Protein AF-A0A7S1BRS7-F1 (afdb_monomer)

Nearest PDB structures (foldseek):
  6kih-assembly4_D  TM=5.499E-01  e=7.367E-01  Thermosynechococcus vestitus
  7d8z-assembly1_A  TM=4.204E-01  e=8.422E-01  Homo sapiens
  2p6p-assembly1_B  TM=5.072E-01  e=8.761E+00  Streptomyces fradiae
  7of1-assembly1_b  TM=3.469E-01  e=5.864E+00  Saccharomyces cerevisiae S288C

pLDDT: mean 84.27, std 14.53, range [42.81, 97.12]

Foldseek 3Di:
DDDDDPPPPPPDPDDAAEAEDELVVCLVPVCPCVVVCVVRVRYAYEYEHDDPQDFAEPVSVVVSLVVCVVVVNNVRYHYHTRYDPDNVSNVVSVVVVVVVVVVVVVVVCVVPVPD

Mean predicted aligned error: 9.64 Å

Organism: NCBI:txid216773

Secondary structure (DSSP, 8-state):
---------S---S-PPEEEEEHHHHHH-GGGGHHHHHHSTT-EEEEE--TTSPPEEHHHHHHHHHHHHHTT-GGGEEEE--EESSHHHHHHHHHHHHHHHHHHHHHHHHHHTT-

Solvent-accessible surface area (backbone atoms only — not comparable to full-atom values): 6906 Å² total; per-residue (Å²): 137,83,83,78,74,79,78,76,73,90,81,77,90,73,84,60,51,70,47,77,39,51,45,75,63,36,72,77,49,68,68,75,52,52,64,54,46,70,75,37,78,62,38,32,38,34,34,26,55,62,93,90,54,76,49,43,35,54,69,56,54,51,49,54,49,53,50,31,48,76,73,72,46,40,95,39,53,46,79,57,60,55,61,35,88,48,67,70,60,15,51,52,43,52,50,50,55,50,50,53,52,49,50,51,52,50,52,49,45,70,70,60,69,80,121

Sequence (115 aa):
MKRRKPRRDARSIFSGVVFAVNARVLVKNCGVFDGLLRRVPDSQLLVWTATGEPPISRHKISGIEKYFMSVNLHHRVGFDCQICSNWIIGILYDMLVNLVALYWNFMNFVRYGKE

Radius of gyration: 19.76 Å; Cα contacts (8 Å, |Δi|>4): 109; chains: 1; bounding box: 49×33×62 Å

Structure (mmCIF, N/CA/C/O backbone):
data_AF-A0A7S1BRS7-F1
#
_entry.id   AF-A0A7S1BRS7-F1
#
loop_
_atom_site.group_PDB
_atom_site.id
_atom_site.type_symbol
_atom_site.label_atom_id
_atom_site.label_alt_id
_atom_site.label_comp_id
_atom_site.label_asym_id
_atom_site.label_entity_id
_atom_site.label_seq_id
_atom_site.pdbx_PDB_ins_code
_atom_site.Cartn_x
_atom_site.Cartn_y
_atom_site.Cartn_z
_atom_site.occupancy
_atom_site.B_iso_or_equiv
_atom_site.auth_seq_id
_atom_site.auth_comp_id
_atom_site.auth_asym_id
_atom_site.auth_atom_id
_atom_site.pdbx_PDB_model_num
ATOM 1 N N . MET A 1 1 ? 23.057 18.678 -41.232 1.00 52.41 1 MET A N 1
ATOM 2 C CA . MET A 1 1 ? 23.249 17.465 -40.403 1.00 52.41 1 MET A CA 1
ATOM 3 C C . MET A 1 1 ? 21.975 17.219 -39.580 1.00 52.41 1 MET A C 1
ATOM 5 O O . MET A 1 1 ? 21.774 17.854 -38.555 1.00 52.41 1 MET A O 1
ATOM 9 N N . LYS A 1 2 ? 21.030 16.409 -40.086 1.00 48.78 2 LYS A N 1
ATOM 10 C CA . LYS A 1 2 ? 19.721 16.164 -39.440 1.00 48.78 2 LYS A CA 1
ATOM 11 C C . LYS A 1 2 ? 19.885 15.131 -38.316 1.00 48.78 2 LYS A C 1
ATOM 13 O O . LYS A 1 2 ? 20.186 13.975 -38.598 1.00 48.78 2 LYS A O 1
ATOM 18 N N . ARG A 1 3 ? 19.684 15.536 -37.055 1.00 54.19 3 ARG A N 1
ATOM 19 C CA . ARG A 1 3 ? 19.657 14.628 -35.893 1.00 54.19 3 ARG A CA 1
ATOM 20 C C . ARG A 1 3 ? 18.493 13.641 -36.053 1.00 54.19 3 ARG A C 1
ATOM 22 O O . ARG A 1 3 ? 17.333 14.028 -35.928 1.00 54.19 3 ARG A O 1
ATOM 29 N N . ARG A 1 4 ? 18.789 12.372 -36.348 1.00 51.25 4 ARG A N 1
ATOM 30 C CA . ARG A 1 4 ? 17.801 11.287 -36.282 1.00 51.25 4 ARG A CA 1
ATOM 31 C C . ARG A 1 4 ? 17.464 11.059 -34.805 1.00 51.25 4 ARG A C 1
ATOM 33 O O . ARG A 1 4 ? 18.335 10.658 -34.041 1.00 51.25 4 ARG A O 1
ATOM 40 N N . LYS A 1 5 ? 16.223 11.354 -34.396 1.00 56.91 5 LYS A N 1
ATOM 41 C CA . LYS A 1 5 ? 15.701 10.910 -33.094 1.00 56.91 5 LYS A CA 1
ATOM 42 C C . LYS A 1 5 ? 15.778 9.376 -33.057 1.00 56.91 5 LYS A C 1
ATOM 44 O O . LYS A 1 5 ? 15.428 8.760 -34.068 1.00 56.91 5 LYS A O 1
ATOM 49 N N . PRO A 1 6 ? 16.229 8.757 -31.954 1.00 52.31 6 PRO A N 1
ATOM 50 C CA . PRO A 1 6 ? 16.215 7.306 -31.838 1.00 52.31 6 PRO A CA 1
ATOM 51 C C . PRO A 1 6 ? 14.780 6.811 -32.043 1.00 52.31 6 PRO A C 1
ATOM 53 O O . PRO A 1 6 ? 13.844 7.321 -31.421 1.00 52.31 6 PRO A O 1
ATOM 56 N N . ARG A 1 7 ? 14.607 5.856 -32.968 1.00 52.31 7 ARG A N 1
ATOM 57 C CA . ARG A 1 7 ? 13.374 5.073 -33.096 1.00 52.31 7 ARG A CA 1
ATOM 58 C C . ARG A 1 7 ? 13.152 4.432 -31.729 1.00 52.31 7 ARG A C 1
ATOM 60 O O . ARG A 1 7 ? 13.935 3.579 -31.334 1.00 52.31 7 ARG A O 1
ATOM 67 N N . ARG A 1 8 ? 12.132 4.881 -30.993 1.00 53.97 8 ARG A N 1
ATOM 68 C CA . ARG A 1 8 ? 11.617 4.107 -29.863 1.00 53.97 8 ARG A CA 1
ATOM 69 C C . ARG A 1 8 ? 11.152 2.789 -30.460 1.00 53.97 8 ARG A C 1
ATOM 71 O O . ARG A 1 8 ? 10.226 2.789 -31.270 1.00 53.97 8 ARG A O 1
ATOM 78 N N . ASP A 1 9 ? 11.860 1.716 -30.138 1.00 50.16 9 ASP A N 1
ATOM 79 C CA . ASP A 1 9 ? 11.462 0.375 -30.523 1.00 50.16 9 ASP A CA 1
ATOM 80 C C . ASP A 1 9 ? 10.025 0.144 -30.064 1.00 50.16 9 ASP A C 1
ATOM 82 O O . ASP A 1 9 ? 9.681 0.317 -28.895 1.00 50.16 9 ASP A O 1
ATOM 86 N N . ALA A 1 10 ? 9.176 -0.230 -31.015 1.00 47.41 10 ALA A N 1
ATOM 87 C CA . ALA A 1 10 ? 7.775 -0.576 -30.816 1.00 47.41 10 ALA A CA 1
ATOM 88 C C . ALA A 1 10 ? 7.625 -1.947 -30.121 1.00 47.41 10 ALA A C 1
ATOM 90 O O . ALA A 1 10 ? 6.810 -2.773 -30.521 1.00 47.41 10 ALA A O 1
ATOM 91 N N . ARG A 1 11 ? 8.437 -2.216 -29.092 1.00 42.81 11 ARG A N 1
ATOM 92 C CA . ARG A 1 11 ? 8.359 -3.405 -28.237 1.00 42.81 11 ARG A CA 1
ATOM 93 C C . ARG A 1 11 ? 8.005 -2.995 -26.812 1.00 42.81 11 ARG A C 1
ATOM 95 O O . ARG A 1 11 ? 8.853 -3.002 -25.933 1.00 42.81 11 ARG A O 1
ATOM 102 N N . SER A 1 12 ? 6.750 -2.588 -26.637 1.00 46.56 12 SER A N 1
ATOM 103 C CA . SER A 1 12 ? 5.913 -2.818 -25.447 1.00 46.56 12 SER A CA 1
ATOM 104 C C . SER A 1 12 ? 4.677 -1.915 -25.549 1.00 46.56 12 SER A C 1
ATOM 106 O O . SER A 1 12 ? 4.601 -0.844 -24.957 1.00 46.56 12 SER A O 1
ATOM 108 N N . ILE A 1 13 ? 3.724 -2.307 -26.396 1.00 48.88 13 ILE A N 1
ATOM 109 C CA . ILE A 1 13 ? 2.358 -1.746 -26.405 1.00 48.88 13 ILE A CA 1
ATOM 110 C C . ILE A 1 13 ? 1.403 -2.723 -25.669 1.00 48.88 13 ILE A C 1
ATOM 112 O O . ILE A 1 13 ? 0.189 -2.565 -25.682 1.00 48.88 13 ILE A O 1
ATOM 116 N N . PHE A 1 14 ? 1.936 -3.729 -24.963 1.00 46.53 14 PHE A N 1
ATOM 117 C CA . PHE A 1 14 ? 1.147 -4.785 -24.325 1.00 46.53 14 PHE A CA 1
ATOM 118 C C . PHE A 1 14 ? 1.087 -4.636 -22.797 1.00 46.53 14 PHE A C 1
ATOM 120 O O . PHE A 1 14 ? 2.040 -4.923 -22.084 1.00 46.53 14 PHE A O 1
ATOM 127 N N . SER A 1 15 ? -0.076 -4.163 -22.338 1.00 57.19 15 SER A N 1
ATOM 128 C CA . SER A 1 15 ? -0.859 -4.690 -21.206 1.00 57.19 15 SER A CA 1
ATOM 129 C C . SER A 1 15 ? -0.118 -5.089 -19.920 1.00 57.19 15 SER A C 1
ATOM 131 O O . SER A 1 15 ? -0.198 -6.237 -19.482 1.00 57.19 15 SER A O 1
ATOM 133 N N . GLY A 1 16 ? 0.528 -4.136 -19.253 1.00 71.56 16 GLY A N 1
ATOM 134 C CA . GLY A 1 16 ? 0.801 -4.297 -17.825 1.00 71.56 16 GLY A CA 1
ATOM 135 C C . GLY A 1 16 ? -0.501 -4.180 -17.024 1.00 71.56 16 GLY A C 1
ATOM 136 O O . GLY A 1 16 ? -1.274 -3.246 -17.239 1.00 71.56 16 GLY A O 1
ATOM 137 N N . VAL A 1 17 ? -0.770 -5.117 -16.112 1.00 88.12 17 VAL A N 1
ATOM 138 C CA . VAL A 1 17 ? -1.883 -4.990 -15.153 1.00 88.12 17 VAL A CA 1
ATOM 139 C C . VAL A 1 17 ? -1.419 -4.113 -13.996 1.00 88.12 17 VAL A C 1
ATOM 141 O O . VAL A 1 17 ? -0.434 -4.439 -13.338 1.00 88.12 17 VAL A O 1
ATOM 144 N N . VAL A 1 18 ? -2.130 -3.021 -13.721 1.00 92.69 18 VAL A N 1
ATOM 145 C CA . VAL A 1 18 ? -1.846 -2.162 -12.565 1.00 92.69 18 VAL A CA 1
ATOM 146 C C . VAL A 1 18 ? -2.857 -2.454 -11.464 1.00 92.69 18 VAL A C 1
ATOM 148 O O . VAL A 1 18 ? -4.057 -2.249 -11.633 1.00 92.69 18 VAL A O 1
ATOM 151 N N . PHE A 1 19 ? -2.368 -2.913 -10.319 1.00 93.75 19 PHE A N 1
ATOM 152 C CA . PHE A 1 19 ? -3.165 -3.092 -9.115 1.00 93.75 19 PHE A CA 1
ATOM 153 C C . PHE A 1 19 ? -3.143 -1.800 -8.301 1.00 93.75 19 PHE A C 1
ATOM 155 O O . PHE A 1 19 ? -2.124 -1.447 -7.708 1.00 93.75 19 PHE A O 1
ATOM 162 N N . ALA A 1 20 ? -4.268 -1.087 -8.273 1.00 94.50 20 ALA A N 1
ATOM 163 C CA . ALA A 1 20 ? -4.433 0.086 -7.424 1.00 94.50 20 ALA A CA 1
ATOM 164 C C . ALA A 1 20 ? -4.733 -0.353 -5.983 1.00 94.50 20 ALA A C 1
ATOM 166 O O . ALA A 1 20 ? -5.751 -0.990 -5.716 1.00 94.50 20 ALA A O 1
ATOM 167 N N . VAL A 1 21 ? -3.856 -0.006 -5.043 1.00 94.50 21 VAL A N 1
ATOM 168 C CA . VAL A 1 21 ? -3.961 -0.412 -3.638 1.00 94.50 21 VAL A CA 1
ATOM 169 C C . VAL A 1 21 ? -3.913 0.802 -2.728 1.00 94.50 21 VAL A C 1
ATOM 171 O O . VAL A 1 21 ? -3.016 1.636 -2.819 1.00 94.50 21 VAL A O 1
ATOM 174 N N . ASN A 1 22 ? -4.878 0.879 -1.814 1.00 94.31 22 ASN A N 1
ATOM 175 C CA . ASN A 1 22 ? -4.910 1.943 -0.826 1.00 94.31 22 ASN A CA 1
ATOM 176 C C . ASN A 1 22 ? -3.686 1.850 0.105 1.00 94.31 22 ASN A C 1
ATOM 178 O O . ASN A 1 22 ? -3.420 0.806 0.711 1.00 94.31 22 ASN A O 1
ATOM 182 N N . ALA A 1 23 ? -2.965 2.958 0.264 1.00 94.44 23 ALA A N 1
ATOM 183 C CA . ALA A 1 23 ? -1.744 3.045 1.051 1.00 94.44 23 ALA A CA 1
ATOM 184 C C . ALA A 1 23 ? -1.952 2.620 2.512 1.00 94.44 23 ALA A C 1
ATOM 186 O O . ALA A 1 23 ? -1.103 1.941 3.084 1.00 94.44 23 ALA A O 1
ATOM 187 N N . ARG A 1 24 ? -3.095 2.955 3.125 1.00 91.25 24 ARG A N 1
ATOM 188 C CA . ARG A 1 24 ? -3.395 2.601 4.523 1.00 91.25 24 ARG A CA 1
ATOM 189 C C . ARG A 1 24 ? -3.639 1.108 4.705 1.00 91.25 24 ARG A C 1
ATOM 191 O O . ARG A 1 24 ? -3.323 0.581 5.769 1.00 91.25 24 ARG A O 1
ATOM 198 N N . VAL A 1 25 ? -4.183 0.436 3.691 1.00 91.19 25 VAL A N 1
ATOM 199 C CA . VAL A 1 25 ? -4.320 -1.028 3.687 1.00 91.19 25 VAL A CA 1
ATOM 200 C C . VAL A 1 25 ? -2.942 -1.664 3.564 1.00 91.19 25 VAL A C 1
ATOM 202 O O . VAL A 1 25 ? -2.598 -2.540 4.355 1.00 91.19 25 VAL A O 1
ATOM 205 N N . LEU A 1 26 ? -2.126 -1.162 2.638 1.00 93.69 26 LEU A N 1
ATOM 206 C CA . LEU A 1 26 ? -0.796 -1.698 2.378 1.00 93.69 26 LEU A CA 1
ATOM 207 C C . LEU A 1 26 ? 0.139 -1.573 3.587 1.00 93.69 26 LEU A C 1
ATOM 209 O O . LEU A 1 26 ? 0.828 -2.530 3.914 1.00 93.69 26 LEU A O 1
ATOM 213 N N . VAL A 1 27 ? 0.103 -0.450 4.314 1.00 93.25 27 VAL A N 1
ATOM 214 C CA . VAL A 1 27 ? 0.899 -0.246 5.542 1.00 93.25 27 VAL A CA 1
ATOM 215 C C . VAL A 1 27 ? 0.637 -1.317 6.601 1.00 93.25 27 VAL A C 1
ATOM 217 O O . VAL A 1 27 ? 1.541 -1.652 7.362 1.00 93.25 27 VAL A O 1
ATOM 220 N N . LYS A 1 28 ? -0.588 -1.848 6.685 1.00 91.25 28 LYS A N 1
ATOM 221 C CA . LYS A 1 28 ? -0.927 -2.866 7.689 1.00 91.25 28 LYS A CA 1
ATOM 222 C C . LYS A 1 28 ? -0.284 -4.213 7.376 1.00 91.25 28 LYS A C 1
ATOM 224 O O . LYS A 1 28 ? -0.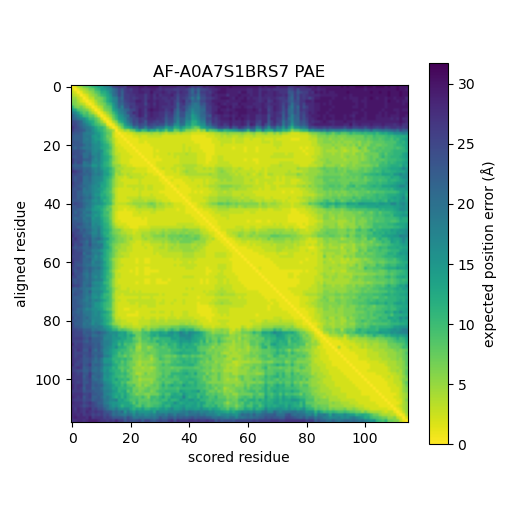008 -4.970 8.300 1.00 91.25 28 LYS A O 1
ATOM 229 N N . ASN A 1 29 ? -0.081 -4.521 6.097 1.00 91.56 29 ASN A N 1
ATOM 230 C CA . ASN A 1 29 ? 0.521 -5.773 5.666 1.00 91.56 29 ASN A CA 1
ATOM 231 C C . ASN A 1 29 ? 1.125 -5.639 4.255 1.00 91.56 29 ASN A C 1
ATOM 233 O O . ASN A 1 29 ? 0.483 -5.968 3.255 1.00 91.56 29 ASN A O 1
ATOM 237 N N . CYS A 1 30 ? 2.369 -5.156 4.179 1.00 90.81 30 CYS A N 1
ATOM 238 C CA . CYS A 1 30 ? 3.044 -4.893 2.904 1.00 90.81 30 CYS A CA 1
ATOM 239 C C . CYS A 1 30 ? 3.249 -6.163 2.061 1.00 90.81 30 CYS A C 1
ATOM 241 O O . CYS A 1 30 ? 3.173 -6.105 0.835 1.00 90.81 30 CYS A O 1
ATOM 243 N N . GLY A 1 31 ? 3.468 -7.312 2.708 1.00 92.31 31 GLY A N 1
ATOM 244 C CA . GLY A 1 31 ? 3.863 -8.550 2.032 1.00 92.31 31 GLY A CA 1
ATOM 245 C C . GLY A 1 31 ? 2.746 -9.312 1.329 1.00 92.31 31 GLY A C 1
ATOM 246 O O . GLY A 1 31 ? 3.025 -10.259 0.596 1.00 92.31 31 GLY A O 1
ATOM 247 N N . VAL A 1 32 ? 1.483 -8.897 1.485 1.00 92.75 32 VAL A N 1
ATOM 248 C CA . VAL A 1 32 ? 0.335 -9.547 0.819 1.00 92.75 32 VAL A CA 1
ATOM 249 C C . VAL A 1 32 ? 0.506 -9.575 -0.702 1.00 92.75 32 VAL A C 1
ATOM 251 O O . VAL A 1 32 ? 0.070 -10.518 -1.362 1.00 92.75 32 VAL A O 1
ATOM 254 N N . PHE A 1 33 ? 1.172 -8.566 -1.265 1.00 92.00 33 PHE A N 1
ATOM 255 C CA . PHE A 1 33 ? 1.318 -8.410 -2.709 1.00 92.00 33 PHE A CA 1
ATOM 256 C C . PHE A 1 33 ? 2.584 -9.054 -3.285 1.00 92.00 33 PHE A C 1
ATOM 258 O O . PHE A 1 33 ? 2.708 -9.134 -4.506 1.00 92.00 33 PHE A O 1
ATOM 265 N N . ASP A 1 34 ? 3.484 -9.594 -2.460 1.00 92.94 34 ASP A N 1
ATOM 266 C CA . ASP A 1 34 ? 4.720 -10.229 -2.936 1.00 92.94 34 ASP A CA 1
ATOM 267 C C . ASP A 1 34 ? 4.422 -11.416 -3.847 1.00 92.94 34 ASP A C 1
ATOM 269 O O .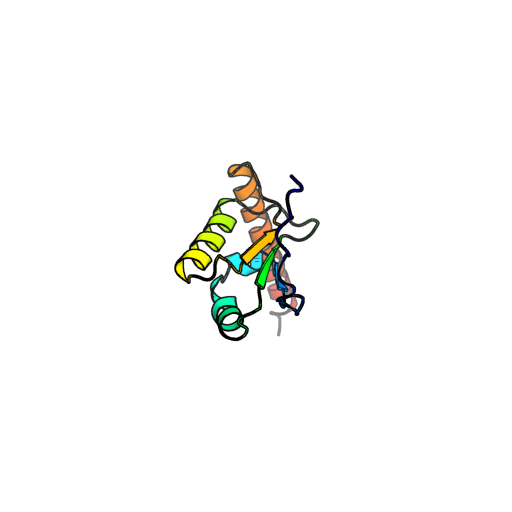 ASP A 1 34 ? 4.983 -11.543 -4.936 1.00 92.94 34 ASP A O 1
ATOM 273 N N . GLY A 1 35 ? 3.503 -12.282 -3.411 1.00 91.00 35 GLY A N 1
ATOM 274 C CA . GLY A 1 35 ? 3.076 -13.439 -4.190 1.00 91.00 35 GLY A CA 1
ATOM 275 C C . GLY A 1 35 ? 2.405 -13.030 -5.499 1.00 91.00 35 GLY A C 1
ATOM 276 O O . GLY A 1 35 ? 2.667 -13.644 -6.531 1.00 91.00 35 GLY A O 1
ATOM 277 N N . LEU A 1 36 ? 1.589 -11.971 -5.475 1.00 90.56 36 LEU A N 1
ATOM 278 C CA . LEU A 1 36 ? 0.914 -11.451 -6.665 1.00 90.56 36 LEU A CA 1
ATOM 279 C C . LEU A 1 36 ? 1.927 -10.931 -7.689 1.00 90.56 36 LEU A C 1
ATOM 281 O O . LEU A 1 36 ? 1.914 -11.363 -8.841 1.00 90.56 36 LEU A O 1
ATOM 285 N N . LEU A 1 37 ? 2.845 -10.063 -7.257 1.00 91.56 37 LEU A N 1
ATOM 286 C CA . LEU A 1 37 ? 3.858 -9.473 -8.128 1.00 91.56 37 LEU A CA 1
ATOM 287 C C . LEU A 1 37 ? 4.806 -10.542 -8.687 1.00 91.56 37 LEU A C 1
ATOM 289 O O . LEU A 1 37 ? 5.155 -10.496 -9.865 1.00 91.56 37 LEU A O 1
ATOM 293 N N . ARG A 1 38 ? 5.188 -11.549 -7.893 1.00 91.25 38 ARG A N 1
ATOM 294 C CA . ARG A 1 38 ? 6.037 -12.656 -8.369 1.00 91.25 38 ARG A CA 1
ATOM 295 C C . ARG A 1 38 ? 5.328 -13.576 -9.365 1.00 91.25 38 ARG A C 1
ATOM 297 O O . ARG A 1 38 ? 5.978 -14.080 -10.272 1.00 91.25 38 ARG A O 1
ATOM 304 N N . ARG A 1 39 ? 4.020 -13.804 -9.208 1.00 92.38 39 ARG A N 1
ATOM 305 C CA . ARG A 1 39 ? 3.233 -14.678 -10.098 1.00 92.38 39 ARG A CA 1
ATOM 306 C C . ARG A 1 39 ? 2.839 -14.003 -11.408 1.00 92.38 39 ARG A C 1
ATOM 308 O O . ARG A 1 39 ? 2.688 -14.693 -12.408 1.00 92.38 39 ARG A O 1
ATOM 315 N N . VAL A 1 40 ? 2.672 -12.682 -11.404 1.00 91.44 40 VAL A N 1
ATOM 316 C CA . VAL A 1 40 ? 2.285 -11.905 -12.588 1.00 91.44 40 VAL A CA 1
ATOM 317 C C . VAL A 1 40 ? 3.434 -10.955 -12.944 1.00 91.44 40 VAL A C 1
ATOM 319 O O . VAL A 1 40 ? 3.443 -9.829 -12.445 1.00 91.44 40 VAL A O 1
ATOM 322 N N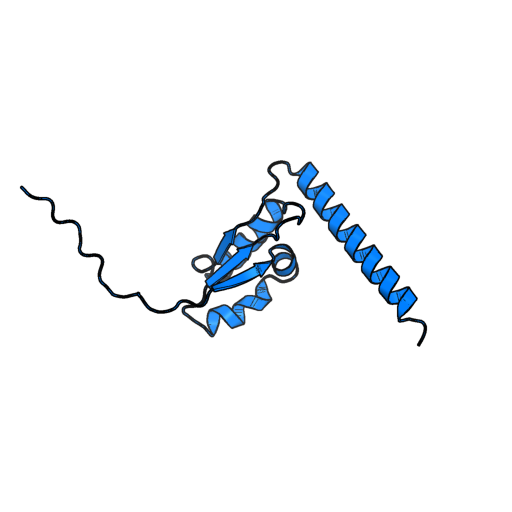 . PRO A 1 41 ? 4.428 -11.382 -13.745 1.00 84.88 41 PRO A N 1
ATOM 323 C CA . PRO A 1 41 ? 5.705 -10.676 -13.921 1.00 84.88 41 PRO A CA 1
ATOM 324 C C . PRO A 1 41 ? 5.582 -9.260 -14.506 1.00 84.88 41 PRO A C 1
ATOM 326 O O . PRO A 1 41 ? 6.352 -8.388 -14.113 1.00 84.88 41 PRO A O 1
ATOM 329 N N . ASP A 1 42 ? 4.565 -8.996 -15.329 1.00 89.31 42 ASP A N 1
ATOM 330 C CA . ASP A 1 42 ? 4.333 -7.683 -15.957 1.00 89.31 42 ASP A CA 1
ATOM 331 C C . ASP A 1 42 ? 3.329 -6.800 -15.197 1.00 89.31 42 ASP A C 1
ATOM 333 O O . ASP A 1 42 ? 2.874 -5.770 -15.697 1.00 89.31 42 ASP A O 1
ATOM 337 N N . SER A 1 43 ? 2.944 -7.195 -13.979 1.00 92.25 43 SER A N 1
ATOM 338 C CA . SER A 1 43 ? 2.049 -6.376 -13.158 1.00 92.25 43 SER A CA 1
ATOM 339 C C . SER A 1 43 ? 2.785 -5.287 -12.380 1.00 92.25 43 SER A C 1
ATOM 341 O O . SER A 1 43 ? 3.972 -5.405 -12.068 1.00 92.25 43 SER A O 1
ATOM 343 N N . GLN A 1 44 ? 2.073 -4.231 -12.016 1.00 94.25 44 GLN A N 1
ATOM 344 C CA . GLN A 1 44 ? 2.583 -3.143 -11.190 1.00 94.25 44 GLN A CA 1
ATOM 345 C C . GLN A 1 44 ? 1.619 -2.858 -10.044 1.00 94.25 44 GLN A C 1
ATOM 347 O O . GLN A 1 44 ? 0.428 -3.158 -10.124 1.00 94.25 44 GLN A O 1
ATOM 352 N N . LEU A 1 45 ? 2.140 -2.268 -8.978 1.00 95.00 45 LEU A N 1
ATOM 353 C CA . LEU A 1 45 ? 1.368 -1.787 -7.846 1.00 95.00 45 LEU A CA 1
ATOM 354 C C . LEU A 1 45 ? 1.306 -0.262 -7.914 1.00 95.00 45 LEU A C 1
ATOM 356 O O . LEU A 1 45 ? 2.347 0.388 -7.953 1.00 95.00 45 LEU A O 1
ATOM 360 N N . LEU A 1 46 ? 0.109 0.313 -7.898 1.00 96.19 46 LEU A N 1
ATOM 361 C CA . LEU A 1 46 ? -0.084 1.746 -7.702 1.00 96.19 46 LEU A CA 1
ATOM 362 C C . L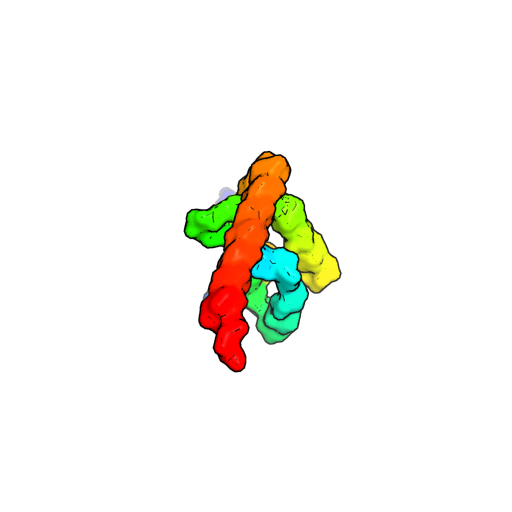EU A 1 46 ? -0.624 1.970 -6.294 1.00 96.19 46 LEU A C 1
ATOM 364 O O . LEU A 1 46 ? -1.776 1.656 -5.998 1.00 96.19 46 LEU A O 1
ATOM 368 N N . VAL A 1 47 ? 0.220 2.498 -5.419 1.00 96.12 47 VAL A N 1
ATOM 369 C CA . VAL A 1 47 ? -0.127 2.803 -4.034 1.00 96.12 47 VAL A CA 1
ATOM 370 C C . VAL A 1 47 ? -0.751 4.190 -3.986 1.00 96.12 47 VAL A C 1
ATOM 372 O O . VAL A 1 47 ? -0.085 5.168 -4.319 1.00 96.12 47 VAL A O 1
ATOM 375 N N . TRP A 1 48 ? -2.010 4.291 -3.569 1.00 95.81 48 TRP A N 1
ATOM 376 C CA . TRP A 1 48 ? -2.763 5.547 -3.620 1.00 95.81 48 TRP A CA 1
ATOM 377 C C . TRP A 1 48 ? -3.510 5.855 -2.321 1.00 95.81 48 TRP A C 1
ATOM 379 O O . TRP A 1 48 ? -3.729 4.978 -1.487 1.00 95.81 48 TRP A O 1
ATOM 389 N N . THR A 1 49 ? -3.908 7.109 -2.138 1.00 93.25 49 THR A N 1
ATOM 390 C CA . THR A 1 49 ? -4.822 7.541 -1.062 1.00 93.25 49 THR A CA 1
ATOM 391 C C . THR A 1 49 ? -6.128 8.016 -1.671 1.00 93.25 49 THR A C 1
ATOM 393 O O . THR A 1 49 ? -6.089 8.760 -2.653 1.00 93.25 49 THR A O 1
ATOM 396 N N . ALA A 1 50 ? -7.270 7.640 -1.096 1.00 88.81 50 ALA A N 1
ATOM 397 C CA . ALA A 1 50 ? -8.547 8.012 -1.691 1.00 88.81 50 ALA A CA 1
ATOM 398 C C . ALA A 1 50 ? -8.906 9.485 -1.505 1.00 88.81 50 ALA A C 1
ATOM 400 O O . ALA A 1 50 ? -8.455 10.156 -0.577 1.00 88.81 50 ALA A O 1
ATOM 401 N N . THR A 1 51 ? -9.726 10.008 -2.416 1.00 86.75 51 THR A N 1
ATOM 402 C CA . THR A 1 51 ? -10.228 11.379 -2.319 1.00 86.75 51 THR A CA 1
ATOM 403 C C . THR A 1 51 ? -11.042 11.540 -1.037 1.00 86.75 51 THR A C 1
ATOM 405 O O . THR A 1 51 ? -11.956 10.764 -0.776 1.00 86.75 51 THR A O 1
ATOM 408 N N . GLY A 1 52 ? -10.705 12.551 -0.235 1.00 84.19 52 GLY A N 1
ATOM 409 C CA . GLY A 1 52 ? -11.338 12.785 1.065 1.00 84.19 52 GLY A CA 1
ATOM 410 C C . GLY A 1 52 ? -10.759 11.946 2.207 1.00 84.19 52 GLY A C 1
ATOM 411 O O . GLY A 1 52 ? -11.131 12.168 3.358 1.00 84.19 52 GLY A O 1
ATOM 412 N N . GLU A 1 53 ? -9.823 11.028 1.937 1.00 83.88 53 GLU A N 1
ATOM 413 C CA . GLU A 1 53 ? -9.045 10.417 3.011 1.00 83.88 53 GLU A CA 1
ATOM 414 C C . GLU A 1 53 ? -8.056 11.429 3.593 1.00 83.88 53 GLU A C 1
ATOM 416 O O . GLU A 1 53 ? -7.479 12.237 2.861 1.00 83.88 53 GLU A O 1
ATOM 421 N N . PRO A 1 54 ? -7.791 11.367 4.908 1.00 86.62 54 PRO A N 1
ATOM 422 C CA . PRO A 1 54 ? -6.715 12.144 5.489 1.00 86.62 54 PRO A CA 1
ATOM 423 C C . PRO A 1 54 ? -5.378 11.815 4.810 1.00 86.62 54 PRO A C 1
ATOM 425 O O . PRO A 1 54 ? -5.141 10.639 4.494 1.00 86.62 54 PRO A O 1
ATOM 428 N N . PRO A 1 55 ? -4.461 12.784 4.656 1.00 88.38 55 PRO A N 1
ATOM 429 C CA . PRO A 1 55 ? -3.159 12.500 4.078 1.00 88.38 55 PRO A CA 1
ATOM 430 C C . PRO A 1 55 ? -2.385 11.484 4.926 1.00 88.38 55 PRO A C 1
ATOM 432 O O . PRO A 1 55 ? -2.543 11.390 6.150 1.00 88.38 55 PRO A O 1
ATOM 435 N N . ILE A 1 56 ? -1.544 10.691 4.270 1.00 89.75 56 ILE A N 1
ATOM 436 C CA . ILE A 1 56 ? -0.723 9.674 4.924 1.00 89.75 56 ILE A CA 1
ATOM 437 C C . ILE A 1 56 ? 0.626 10.263 5.350 1.00 89.75 56 ILE A C 1
ATOM 439 O O . ILE A 1 56 ? 1.195 11.136 4.689 1.00 89.75 56 ILE A O 1
ATOM 443 N N . SER A 1 57 ? 1.154 9.803 6.484 1.00 90.06 57 SER A N 1
ATOM 444 C CA . SER A 1 57 ? 2.453 10.256 6.975 1.00 90.06 57 SER A CA 1
ATOM 445 C C . SER A 1 57 ? 3.591 9.782 6.062 1.00 90.06 57 SER A C 1
ATOM 447 O O . SER A 1 57 ? 3.620 8.636 5.604 1.00 90.06 57 SER A O 1
ATOM 449 N N . ARG A 1 58 ? 4.582 10.653 5.823 1.00 89.62 58 ARG A N 1
ATOM 450 C CA . ARG A 1 58 ? 5.752 10.325 4.987 1.00 89.62 58 ARG A CA 1
ATOM 451 C C . ARG A 1 58 ? 6.506 9.094 5.488 1.00 89.62 58 ARG A C 1
ATOM 453 O O . ARG A 1 58 ? 6.970 8.294 4.687 1.00 89.62 58 ARG A O 1
ATOM 460 N N . HIS A 1 59 ? 6.567 8.917 6.808 1.00 90.06 59 HIS A N 1
ATOM 461 C CA . HIS A 1 59 ? 7.196 7.761 7.441 1.00 90.06 59 HIS A CA 1
ATOM 462 C C . HIS A 1 59 ? 6.591 6.429 6.968 1.00 90.06 59 HIS A C 1
ATOM 464 O O . HIS A 1 59 ? 7.330 5.496 6.663 1.00 90.06 59 HIS A O 1
ATOM 470 N N . LYS A 1 60 ? 5.260 6.357 6.839 1.00 91.81 60 LYS A N 1
ATOM 471 C CA . LYS A 1 60 ? 4.559 5.159 6.360 1.00 91.81 60 LYS A CA 1
ATOM 472 C C . LYS A 1 60 ? 4.865 4.851 4.897 1.00 91.81 60 LYS A C 1
ATOM 474 O O . LYS A 1 60 ? 5.140 3.701 4.570 1.00 91.81 60 LYS A O 1
ATOM 479 N N . ILE A 1 61 ? 4.881 5.874 4.042 1.00 94.00 61 ILE A N 1
ATOM 480 C CA . ILE A 1 61 ? 5.261 5.721 2.629 1.00 94.00 61 ILE A CA 1
ATOM 481 C C . ILE A 1 61 ? 6.704 5.232 2.506 1.00 94.00 61 ILE A C 1
ATOM 483 O O . ILE A 1 61 ? 6.956 4.251 1.814 1.00 94.00 61 ILE A O 1
ATOM 487 N N . SER A 1 62 ? 7.637 5.827 3.253 1.00 93.75 62 SER A N 1
ATOM 488 C CA . SER A 1 62 ? 9.024 5.354 3.289 1.00 93.75 62 SER A CA 1
ATOM 489 C C . SER A 1 62 ? 9.150 3.925 3.826 1.00 93.75 62 SER A C 1
ATOM 491 O O . SER A 1 62 ? 10.045 3.200 3.410 1.00 93.75 62 SER A O 1
ATOM 493 N N . GLY A 1 63 ? 8.274 3.499 4.740 1.00 95.00 63 GLY A N 1
ATOM 494 C CA . GLY A 1 63 ? 8.204 2.111 5.201 1.00 95.00 63 GLY A CA 1
ATOM 495 C C . GLY A 1 63 ? 7.808 1.142 4.084 1.00 95.00 63 GLY A C 1
ATOM 496 O O . GLY A 1 63 ? 8.471 0.123 3.898 1.00 95.00 63 GLY A O 1
ATOM 497 N N . ILE A 1 64 ? 6.781 1.491 3.302 1.00 95.75 64 ILE A N 1
ATOM 498 C CA . ILE A 1 64 ? 6.360 0.724 2.120 1.00 95.75 64 ILE A CA 1
ATOM 499 C C . ILE A 1 64 ? 7.495 0.658 1.091 1.00 95.75 64 ILE A C 1
ATOM 501 O O . ILE A 1 64 ? 7.823 -0.415 0.590 1.00 95.75 64 ILE A O 1
ATOM 505 N N . GLU A 1 65 ? 8.124 1.792 0.793 1.00 95.69 65 GLU A N 1
ATOM 506 C CA . GLU A 1 65 ? 9.218 1.871 -0.174 1.00 95.69 65 GLU A CA 1
ATOM 507 C C . GLU A 1 65 ? 10.410 1.001 0.247 1.00 95.69 65 GLU A C 1
ATOM 509 O O . GLU A 1 65 ? 10.865 0.160 -0.528 1.00 95.69 65 GLU A O 1
ATOM 514 N N . LYS A 1 66 ? 10.860 1.120 1.504 1.00 96.81 66 LYS A N 1
ATOM 515 C CA . LYS A 1 66 ? 11.938 0.289 2.063 1.00 96.81 66 LYS A CA 1
ATOM 516 C C . LYS A 1 66 ? 11.613 -1.200 2.004 1.00 96.81 66 LYS A C 1
ATOM 518 O O . LYS A 1 66 ? 12.505 -1.998 1.726 1.00 96.81 66 LYS A O 1
ATOM 523 N N . TYR A 1 67 ? 10.356 -1.571 2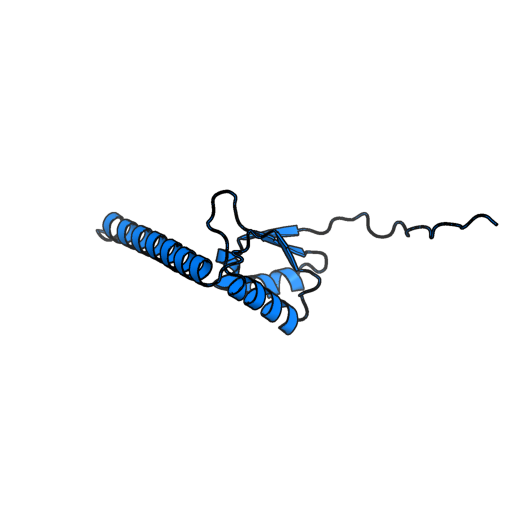.245 1.00 97.06 67 TYR A N 1
ATOM 524 C CA . TYR A 1 67 ? 9.907 -2.953 2.119 1.00 97.06 67 TYR A CA 1
ATOM 525 C C . TYR A 1 67 ? 10.063 -3.462 0.680 1.00 97.06 67 TYR A C 1
ATOM 527 O O . TYR A 1 67 ? 10.736 -4.459 0.443 1.00 97.06 67 TYR A O 1
ATOM 535 N N . PHE A 1 68 ? 9.516 -2.757 -0.312 1.00 96.00 68 PHE A N 1
ATOM 536 C CA . PHE A 1 68 ? 9.618 -3.206 -1.704 1.00 96.00 68 PHE A CA 1
ATOM 537 C C . PHE A 1 68 ? 11.042 -3.115 -2.267 1.00 96.00 68 PHE A C 1
ATOM 539 O O . PHE A 1 68 ? 11.394 -3.874 -3.174 1.00 96.00 68 PHE A O 1
ATOM 546 N N . MET A 1 69 ? 11.891 -2.248 -1.711 1.00 96.44 69 MET A N 1
ATOM 547 C CA . MET A 1 69 ? 13.330 -2.266 -1.971 1.00 96.44 69 MET A CA 1
ATOM 548 C C . MET A 1 69 ? 13.983 -3.544 -1.436 1.00 96.44 69 MET A C 1
ATOM 550 O O . MET A 1 69 ? 14.726 -4.180 -2.180 1.00 96.44 69 MET A O 1
ATOM 554 N N . SER A 1 70 ? 13.679 -3.965 -0.202 1.00 97.12 70 SER A N 1
ATOM 555 C CA . SER A 1 70 ? 14.304 -5.151 0.406 1.00 97.12 70 SER A CA 1
ATOM 556 C C . SER A 1 70 ? 13.934 -6.461 -0.296 1.00 97.12 70 SER A C 1
ATOM 558 O O . SER A 1 70 ? 14.756 -7.373 -0.351 1.00 97.12 70 SER A O 1
ATOM 560 N N . VAL A 1 71 ? 12.744 -6.544 -0.900 1.00 95.75 71 VAL A N 1
ATOM 561 C CA . VAL A 1 71 ? 12.317 -7.702 -1.711 1.00 95.75 71 VAL A CA 1
ATOM 562 C C . VAL A 1 71 ? 12.613 -7.555 -3.209 1.00 95.75 71 VAL A C 1
ATOM 564 O O . VAL A 1 71 ? 12.182 -8.390 -4.002 1.00 95.75 71 VAL A O 1
ATOM 567 N N . ASN A 1 72 ? 13.351 -6.512 -3.606 1.00 95.12 72 ASN A N 1
ATOM 568 C CA . ASN A 1 72 ? 13.742 -6.209 -4.988 1.00 95.12 72 ASN A CA 1
ATOM 569 C C . ASN A 1 72 ? 12.567 -6.042 -5.982 1.00 95.12 72 ASN A C 1
ATOM 571 O O . ASN A 1 72 ? 12.678 -6.353 -7.167 1.00 95.12 72 ASN A O 1
ATOM 575 N N . LEU A 1 73 ? 11.431 -5.523 -5.510 1.00 94.19 73 LEU A N 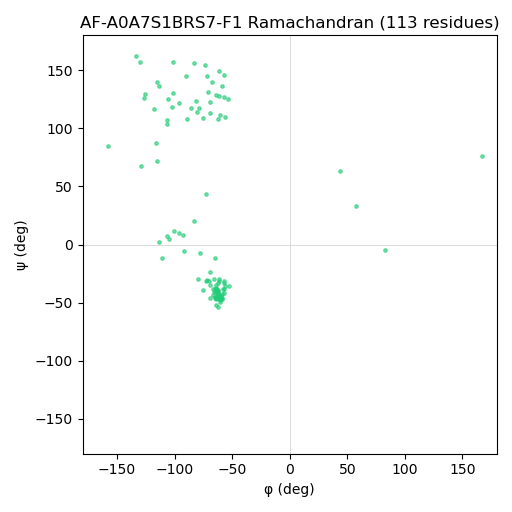1
ATOM 576 C CA . LEU A 1 73 ? 10.231 -5.253 -6.317 1.00 94.19 73 LEU A CA 1
ATOM 577 C C . LEU A 1 73 ? 9.912 -3.751 -6.442 1.00 94.19 73 LEU A C 1
ATOM 579 O O . LEU A 1 73 ? 8.934 -3.395 -7.090 1.00 94.19 73 LEU A O 1
ATOM 583 N N . HIS A 1 74 ? 10.736 -2.863 -5.870 1.00 93.19 74 HIS A N 1
ATOM 584 C CA . HIS A 1 74 ? 10.519 -1.405 -5.851 1.00 93.19 74 HIS A CA 1
ATOM 585 C C . HIS A 1 74 ? 10.262 -0.786 -7.234 1.00 93.19 74 HIS A C 1
ATOM 587 O O . HIS A 1 74 ? 9.431 0.104 -7.361 1.00 93.19 74 HIS A O 1
ATOM 593 N N . HIS A 1 75 ? 10.915 -1.290 -8.285 1.00 92.81 75 HIS A N 1
ATOM 594 C CA . HIS A 1 75 ? 10.749 -0.811 -9.663 1.00 92.81 75 HIS A CA 1
ATOM 595 C C . HIS A 1 75 ? 9.341 -1.050 -10.242 1.00 92.81 75 HIS A C 1
ATOM 597 O O . HIS A 1 75 ? 9.015 -0.522 -11.302 1.00 92.81 75 HIS A O 1
ATOM 603 N N . ARG A 1 76 ? 8.506 -1.848 -9.564 1.00 93.19 76 ARG A N 1
ATOM 604 C CA . ARG A 1 76 ? 7.127 -2.179 -9.958 1.00 93.19 76 ARG A CA 1
ATOM 605 C C . ARG A 1 76 ? 6.086 -1.485 -9.088 1.00 93.19 76 ARG A C 1
ATOM 607 O O . ARG A 1 76 ? 4.906 -1.803 -9.209 1.00 93.19 76 ARG A O 1
ATOM 614 N N . VAL A 1 77 ? 6.507 -0.579 -8.207 1.00 94.56 77 VAL A N 1
ATOM 615 C CA . VAL A 1 77 ? 5.632 0.120 -7.265 1.00 94.56 77 VAL A CA 1
ATOM 616 C C . VAL A 1 77 ? 5.663 1.618 -7.554 1.00 94.56 77 VAL A C 1
ATOM 618 O O . VAL A 1 77 ? 6.700 2.263 -7.433 1.00 94.56 77 VAL A O 1
ATOM 621 N N . GLY A 1 78 ? 4.516 2.166 -7.942 1.00 94.81 78 GLY A N 1
ATOM 622 C CA . GLY A 1 78 ? 4.275 3.600 -8.077 1.00 94.81 78 GLY A CA 1
ATOM 623 C C . GLY A 1 78 ? 3.489 4.147 -6.888 1.00 94.81 78 GLY A C 1
ATOM 624 O O . GLY A 1 78 ? 2.760 3.408 -6.226 1.00 94.81 78 GLY A O 1
ATOM 625 N N . PHE A 1 79 ? 3.609 5.451 -6.637 1.00 94.75 79 PHE A N 1
ATOM 626 C CA . PHE A 1 79 ? 2.913 6.134 -5.547 1.00 94.75 79 PHE A CA 1
ATOM 627 C C . PHE A 1 79 ? 2.132 7.339 -6.077 1.00 94.75 79 PHE A C 1
ATOM 629 O O . PHE A 1 79 ? 2.712 8.224 -6.700 1.00 94.75 79 PHE A O 1
ATOM 636 N N . ASP A 1 80 ? 0.840 7.384 -5.769 1.00 94.81 80 ASP A N 1
ATOM 637 C CA . ASP A 1 80 ? -0.062 8.520 -5.983 1.00 94.81 80 ASP A CA 1
ATOM 638 C C . ASP A 1 80 ? -0.805 8.830 -4.674 1.00 94.81 80 ASP A C 1
ATOM 640 O O . ASP A 1 80 ? -1.984 8.532 -4.477 1.00 94.81 80 ASP A O 1
ATOM 644 N N . CYS A 1 81 ? -0.041 9.305 -3.692 1.00 91.19 81 CYS A N 1
ATOM 645 C CA . CYS A 1 81 ? -0.514 9.513 -2.329 1.00 91.19 81 CYS A CA 1
ATOM 646 C C . CYS A 1 81 ? -0.500 10.995 -1.966 1.00 91.19 81 CYS A C 1
ATOM 648 O O . CYS A 1 81 ? 0.474 11.707 -2.212 1.00 91.19 81 CYS A O 1
ATOM 650 N N . GLN A 1 82 ? -1.533 11.432 -1.254 1.00 89.81 82 GLN A N 1
ATOM 651 C CA . GLN A 1 82 ? -1.524 12.695 -0.535 1.00 89.81 82 GLN A CA 1
ATOM 652 C C . GLN A 1 82 ? -0.667 12.530 0.721 1.00 89.81 82 GLN A C 1
ATOM 654 O O . GLN A 1 82 ? -1.041 11.822 1.657 1.00 89.81 82 GLN A O 1
ATOM 659 N N . ILE A 1 83 ? 0.506 13.161 0.734 1.00 87.25 83 ILE A N 1
ATOM 660 C CA . ILE A 1 83 ? 1.475 13.039 1.828 1.00 87.25 83 ILE A CA 1
ATOM 661 C C . ILE A 1 83 ? 1.400 14.275 2.724 1.00 87.25 83 ILE A C 1
ATOM 663 O O . ILE A 1 83 ? 1.495 15.408 2.252 1.00 87.25 83 ILE A O 1
ATOM 667 N N . CYS A 1 84 ? 1.301 14.069 4.038 1.00 85.56 84 CYS A N 1
ATOM 668 C CA . CYS A 1 84 ? 1.488 15.150 5.004 1.00 85.56 84 CYS A CA 1
ATOM 669 C C . CYS A 1 84 ? 2.959 15.588 5.040 1.00 85.56 84 CYS A C 1
ATOM 671 O O . CYS A 1 84 ? 3.844 14.791 5.362 1.00 85.56 84 CYS A O 1
ATOM 673 N N . SER A 1 85 ? 3.217 16.872 4.783 1.00 76.81 85 SER A N 1
ATOM 674 C CA . SER A 1 85 ? 4.549 17.478 4.921 1.00 76.81 85 SER A CA 1
ATOM 675 C C . SER A 1 85 ? 4.970 17.664 6.384 1.00 76.81 85 SER A C 1
ATOM 677 O O . SER A 1 85 ? 6.153 17.560 6.700 1.00 76.81 85 SER A O 1
ATOM 679 N N . ASN A 1 86 ? 4.009 17.892 7.285 1.00 82.81 86 ASN A N 1
ATOM 680 C CA . ASN A 1 86 ? 4.247 18.051 8.717 1.00 82.81 86 ASN A CA 1
ATOM 681 C C . ASN A 1 86 ? 4.017 16.725 9.463 1.00 82.81 86 ASN A C 1
ATOM 683 O O . ASN A 1 86 ? 2.921 16.160 9.431 1.00 82.81 86 ASN A O 1
ATOM 687 N N . TRP A 1 87 ? 5.051 16.244 10.156 1.00 75.81 87 TRP A N 1
ATOM 688 C CA . TRP A 1 87 ? 5.023 14.974 10.882 1.00 75.81 87 TRP A CA 1
ATOM 689 C C . TRP A 1 87 ? 4.018 14.968 12.045 1.00 75.81 87 TRP A C 1
ATOM 691 O O . TRP A 1 87 ? 3.368 13.948 12.260 1.00 75.81 87 TRP A O 1
ATOM 701 N N . ILE A 1 88 ? 3.823 16.103 12.732 1.00 80.62 88 ILE A N 1
ATOM 702 C CA . ILE A 1 88 ? 2.855 16.238 13.836 1.00 80.62 88 ILE A CA 1
ATOM 703 C C . ILE A 1 88 ? 1.436 16.042 13.304 1.00 80.62 88 ILE A C 1
ATOM 705 O O . ILE A 1 88 ? 0.660 15.258 13.845 1.00 80.62 88 ILE A O 1
ATOM 709 N N . ILE A 1 89 ? 1.117 16.710 12.193 1.00 81.56 89 ILE A N 1
ATOM 710 C CA . ILE A 1 89 ? -0.188 16.588 11.534 1.00 81.56 89 ILE A CA 1
ATOM 711 C C . ILE A 1 89 ? -0.405 15.147 11.047 1.00 81.56 89 ILE A C 1
ATOM 713 O O . ILE A 1 89 ? -1.492 14.598 11.206 1.00 81.56 89 ILE A O 1
ATOM 717 N N . GLY A 1 90 ? 0.642 14.502 10.523 1.00 80.50 90 GLY A N 1
ATOM 718 C CA . GLY A 1 90 ? 0.593 13.088 10.146 1.00 80.50 90 GLY A CA 1
ATOM 719 C C . GLY A 1 90 ? 0.239 12.163 11.317 1.00 80.50 90 GLY A C 1
ATOM 720 O O . GLY A 1 90 ? -0.596 11.275 11.153 1.00 80.50 90 GLY A O 1
ATOM 721 N N . ILE A 1 91 ? 0.817 12.393 12.502 1.00 80.62 91 ILE A N 1
ATOM 722 C CA . ILE A 1 91 ? 0.487 11.632 13.719 1.00 80.62 91 ILE A CA 1
ATOM 723 C C . ILE A 1 91 ? -0.970 11.859 14.127 1.00 80.62 91 ILE A C 1
ATOM 725 O O . ILE A 1 91 ? -1.669 10.891 14.417 1.00 80.62 91 ILE A O 1
ATOM 729 N N . LEU A 1 92 ? -1.446 13.107 14.116 1.00 84.62 92 LEU A N 1
ATOM 730 C CA . LEU A 1 92 ? -2.833 13.425 14.468 1.00 84.62 92 LEU A CA 1
ATOM 731 C C . LEU A 1 92 ? -3.828 12.720 13.542 1.00 84.62 92 LEU A C 1
ATOM 733 O O . LEU A 1 92 ? -4.788 12.118 14.020 1.00 84.62 92 LEU A O 1
ATOM 737 N N . TYR A 1 93 ? -3.581 12.727 12.231 1.00 84.31 93 TYR A N 1
ATOM 738 C CA . TYR A 1 93 ? -4.430 12.002 11.288 1.00 84.31 93 TYR A CA 1
ATOM 739 C C . TYR A 1 93 ? -4.376 10.492 11.491 1.00 84.31 93 TYR A C 1
ATOM 741 O O . TYR A 1 93 ? -5.404 9.824 11.393 1.00 84.31 93 TYR A O 1
ATOM 749 N N . ASP A 1 94 ? -3.206 9.941 11.801 1.00 83.19 94 ASP A N 1
ATOM 750 C CA . ASP A 1 94 ? -3.078 8.520 12.099 1.00 83.19 94 ASP A CA 1
ATOM 751 C C . ASP A 1 94 ? -3.838 8.132 13.379 1.00 83.19 94 ASP A C 1
ATOM 753 O O . ASP A 1 94 ? -4.530 7.112 13.387 1.00 83.19 94 ASP A O 1
ATOM 757 N N . MET A 1 95 ? -3.792 8.963 14.425 1.00 85.81 95 MET A N 1
ATOM 758 C CA . MET A 1 95 ? -4.601 8.781 15.635 1.00 85.81 95 MET A CA 1
ATOM 759 C C . MET A 1 95 ? -6.099 8.871 15.338 1.00 85.81 95 MET A C 1
ATOM 761 O O . MET A 1 95 ? -6.851 8.000 15.769 1.00 85.81 95 MET A O 1
ATOM 765 N N . LEU A 1 96 ? -6.530 9.872 14.564 1.00 86.69 96 LEU A N 1
ATOM 766 C CA . LEU A 1 96 ? -7.933 10.056 14.190 1.00 86.69 96 LEU A CA 1
ATOM 767 C C . LEU A 1 96 ? -8.476 8.842 13.426 1.00 86.69 96 LEU A C 1
ATOM 769 O O . LEU A 1 96 ? -9.542 8.329 13.756 1.00 86.69 96 LEU A O 1
ATOM 773 N N . VAL A 1 97 ? -7.728 8.344 12.439 1.00 84.62 97 VAL A N 1
ATOM 774 C CA . VAL A 1 97 ? -8.121 7.161 11.658 1.00 84.62 97 VAL A CA 1
ATOM 775 C C . VAL A 1 97 ? -8.233 5.924 12.549 1.00 84.62 97 VAL A C 1
ATOM 777 O O . VAL A 1 97 ? -9.187 5.158 12.414 1.00 84.62 97 VAL A O 1
ATOM 780 N N . ASN A 1 98 ? -7.302 5.734 13.485 1.00 85.56 98 ASN A N 1
ATOM 781 C CA . ASN A 1 98 ? -7.364 4.624 14.435 1.00 85.56 98 ASN A CA 1
ATOM 782 C C . ASN A 1 98 ? -8.549 4.752 15.403 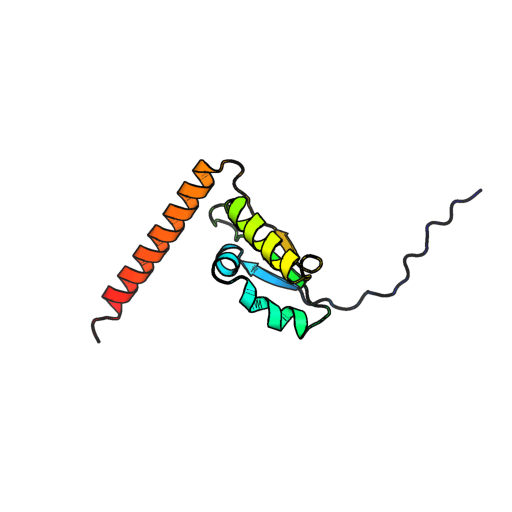1.00 85.56 98 ASN A C 1
ATOM 784 O O . ASN A 1 98 ? -9.192 3.749 15.700 1.00 85.56 98 ASN A O 1
ATOM 788 N N . LEU A 1 99 ? -8.869 5.967 15.856 1.00 89.19 99 LEU A N 1
ATOM 789 C CA . LEU A 1 99 ? -10.013 6.229 16.727 1.00 89.19 99 LEU A CA 1
ATOM 790 C C . LEU A 1 99 ? -11.337 5.924 16.018 1.00 89.19 99 LEU A C 1
ATOM 792 O O . LEU A 1 99 ? -12.187 5.240 16.581 1.00 89.19 99 LEU A O 1
ATOM 796 N N . VAL A 1 100 ? -11.494 6.370 14.768 1.00 87.56 100 VAL A N 1
ATOM 797 C CA . VAL A 1 100 ? -12.678 6.067 13.948 1.00 87.56 100 VAL A CA 1
ATOM 798 C C . VAL A 1 100 ? -12.800 4.562 13.708 1.00 87.56 100 VAL A C 1
ATOM 800 O O . VAL A 1 100 ? -13.889 4.009 13.841 1.00 87.56 100 VAL A O 1
ATOM 803 N N . ALA A 1 101 ? -11.692 3.876 13.411 1.00 85.94 101 ALA A N 1
ATOM 804 C CA . ALA A 1 101 ? -11.689 2.425 13.242 1.00 85.94 101 ALA A CA 1
ATOM 805 C C . ALA A 1 101 ? -12.074 1.687 14.536 1.00 85.94 101 ALA A C 1
ATOM 807 O O . ALA A 1 101 ? -12.853 0.736 14.494 1.00 85.94 101 ALA A O 1
ATOM 808 N N . LEU A 1 102 ? -11.568 2.137 15.689 1.00 89.19 102 LEU A N 1
ATOM 809 C CA . LEU A 1 102 ? -11.925 1.585 16.994 1.00 89.19 102 LEU A CA 1
ATOM 810 C C . LEU A 1 102 ? -13.410 1.796 17.296 1.00 89.19 102 LEU A C 1
ATOM 812 O O . LEU A 1 102 ? -14.087 0.852 17.697 1.00 89.19 102 LEU A O 1
ATOM 816 N N . TYR A 1 103 ? -13.921 3.004 17.056 1.00 91.62 103 TYR A N 1
ATOM 817 C CA . TYR A 1 103 ? -15.334 3.326 17.225 1.00 91.62 103 TYR A CA 1
ATOM 818 C C . TYR A 1 103 ? -16.218 2.440 16.342 1.00 91.62 103 TYR A C 1
ATOM 820 O O . TYR A 1 103 ? -17.176 1.846 16.828 1.00 91.62 103 TYR A O 1
ATOM 828 N N . TRP A 1 104 ? -15.866 2.282 15.065 1.0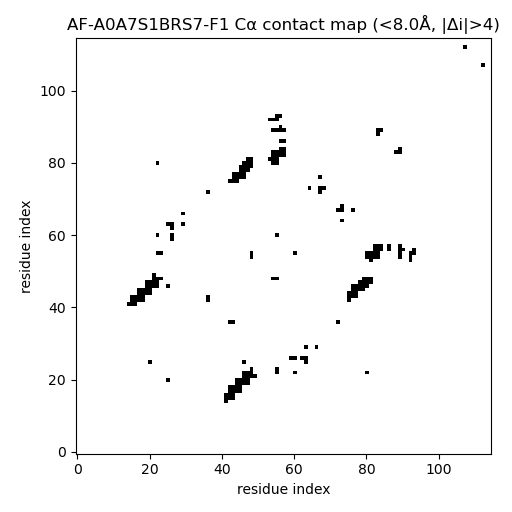0 88.31 104 TRP A N 1
ATOM 829 C CA . TRP A 1 104 ? -16.582 1.403 14.144 1.00 88.31 104 TRP A CA 1
ATOM 830 C C . TRP A 1 104 ? -16.600 -0.052 14.628 1.00 88.31 104 TRP A C 1
ATOM 832 O O . TRP A 1 104 ? -17.654 -0.688 14.651 1.00 88.31 104 TRP A O 1
ATOM 842 N N . ASN A 1 105 ? -15.453 -0.578 15.065 1.00 89.31 105 ASN A N 1
ATOM 843 C CA . ASN A 1 105 ? -15.355 -1.933 15.608 1.00 89.31 105 ASN A CA 1
ATOM 844 C C . ASN A 1 105 ? -16.196 -2.103 16.878 1.00 89.31 105 ASN A C 1
ATOM 846 O O . ASN A 1 105 ? -16.905 -3.098 17.005 1.00 89.31 105 ASN A O 1
ATOM 850 N N . PHE A 1 106 ? -16.166 -1.122 17.781 1.00 90.81 106 PHE A N 1
ATOM 851 C CA . PHE A 1 106 ? -16.990 -1.118 18.986 1.00 90.81 106 PHE A CA 1
ATOM 852 C C . PHE A 1 106 ? -18.486 -1.109 18.650 1.00 90.81 106 PHE A C 1
ATOM 854 O O . PHE A 1 106 ? -19.242 -1.917 19.182 1.00 90.81 106 PHE A O 1
ATOM 861 N N . MET A 1 107 ? -18.916 -0.258 17.717 1.00 90.69 107 MET A N 1
ATOM 862 C CA . MET A 1 107 ? -20.313 -0.201 17.278 1.00 90.69 107 MET A CA 1
ATOM 863 C C . MET A 1 107 ? -20.773 -1.513 16.636 1.00 90.69 107 MET A C 1
ATOM 865 O O . MET A 1 107 ? -21.886 -1.963 16.901 1.00 90.69 107 MET A O 1
ATOM 869 N N . ASN A 1 108 ? -19.923 -2.161 15.835 1.00 87.50 108 ASN A N 1
ATOM 870 C CA . ASN A 1 108 ? -20.230 -3.485 15.290 1.00 87.50 108 ASN A CA 1
ATOM 871 C C . ASN A 1 108 ? -20.305 -4.550 16.385 1.00 87.50 108 ASN A C 1
ATOM 873 O O . ASN A 1 108 ? -21.215 -5.371 16.355 1.00 87.50 108 ASN A O 1
ATOM 877 N N . PHE A 1 109 ? -19.411 -4.517 17.373 1.00 89.56 109 PHE A N 1
ATOM 878 C CA . PHE A 1 109 ? -19.481 -5.423 18.517 1.00 89.56 109 PHE A CA 1
ATOM 879 C C . PHE A 1 109 ? -20.790 -5.251 19.299 1.00 89.56 109 PHE A C 1
ATOM 881 O O . PHE A 1 109 ? -21.457 -6.233 19.588 1.00 89.56 109 PHE A O 1
ATOM 888 N N . VAL A 1 110 ? -21.223 -4.018 19.575 1.00 89.25 110 VAL A N 1
ATOM 889 C CA . VAL A 1 110 ? -22.509 -3.763 20.253 1.00 89.25 110 VAL A CA 1
ATOM 890 C C . VAL A 1 110 ? -23.701 -4.239 19.414 1.00 89.25 110 VAL A C 1
ATOM 892 O O . VAL A 1 110 ? -24.685 -4.733 19.965 1.00 89.25 110 VAL A O 1
ATOM 895 N N . ARG A 1 111 ? -23.629 -4.086 18.087 1.00 87.44 111 ARG A N 1
ATOM 896 C CA . ARG A 1 111 ? -24.711 -4.448 17.163 1.00 87.44 111 ARG A CA 1
ATOM 897 C C . ARG A 1 111 ? -24.843 -5.957 16.946 1.00 87.44 111 ARG A C 1
ATOM 899 O O . ARG A 1 111 ? -25.968 -6.431 16.846 1.00 87.44 111 ARG A O 1
ATOM 906 N N . TYR A 1 112 ? -23.726 -6.677 16.858 1.00 85.44 112 TYR A N 1
ATOM 907 C CA . TYR A 1 112 ? -23.687 -8.099 16.490 1.00 85.44 112 TYR A CA 1
ATOM 908 C C . TYR A 1 112 ? -23.276 -9.033 17.639 1.00 85.44 112 TYR A C 1
ATOM 910 O O . TYR A 1 112 ? -23.448 -10.235 17.529 1.00 85.44 112 TYR A O 1
ATOM 918 N N . GLY A 1 113 ? -22.770 -8.517 18.760 1.00 67.31 113 GLY A N 1
ATOM 919 C CA . GLY A 1 113 ? -22.371 -9.304 19.937 1.00 67.31 113 GLY A CA 1
ATOM 920 C C . GLY A 1 113 ? -23.517 -9.653 20.893 1.00 67.31 113 GLY A C 1
ATOM 921 O O . GLY A 1 113 ? -23.267 -9.896 22.070 1.00 67.31 113 GLY A O 1
ATOM 922 N N . LYS A 1 114 ? -24.768 -9.598 20.420 1.00 62.97 114 LYS A N 1
ATOM 923 C CA . LYS A 1 114 ? -25.973 -10.014 21.162 1.00 62.97 114 LYS A CA 1
ATOM 924 C C . LYS A 1 114 ? -26.547 -11.358 20.687 1.00 62.97 114 LYS A C 1
ATOM 926 O O . LYS A 1 114 ? -27.613 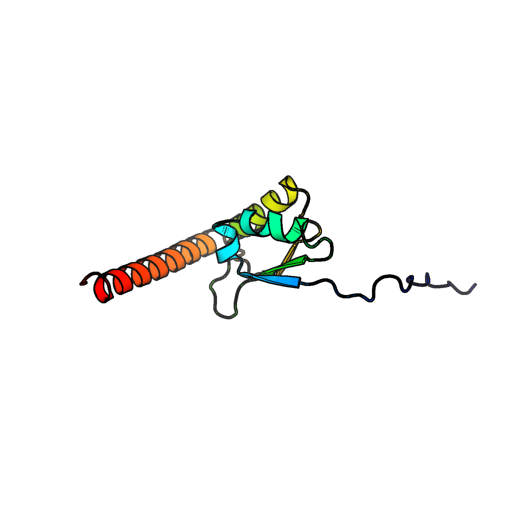-11.739 21.165 1.00 62.97 114 LYS A O 1
ATOM 931 N N . GLU A 1 115 ? -25.866 -12.034 19.764 1.00 56.75 115 GLU A N 1
ATOM 932 C CA . GLU A 1 115 ? -26.110 -13.442 19.410 1.00 56.75 115 GLU A CA 1
ATOM 933 C C . GLU A 1 115 ? -25.254 -14.362 20.288 1.00 56.75 115 GLU A C 1
ATOM 935 O O . GLU A 1 115 ? -25.781 -15.416 20.706 1.00 56.75 115 GLU A O 1
#